Protein AF-A0A351V6R2-F1 (afdb_monomer_lite)

Radius of gyration: 13.78 Å; chains: 1; bounding box: 33×16×37 Å

pLDDT: mean 94.69, std 7.72, range [51.22, 98.56]

Structure (mmCIF, N/CA/C/O backbone):
data_AF-A0A351V6R2-F1
#
_entry.id   AF-A0A351V6R2-F1
#
loop_
_atom_site.group_PDB
_atom_site.id
_atom_site.type_symbol
_atom_site.label_atom_id
_atom_site.label_alt_id
_atom_site.label_comp_id
_atom_site.label_asym_id
_atom_site.label_entity_id
_atom_site.label_seq_id
_atom_site.pdbx_PDB_ins_code
_atom_site.Cartn_x
_atom_site.Cartn_y
_atom_site.Cartn_z
_atom_site.occupancy
_atom_site.B_iso_or_equiv
_atom_site.auth_seq_id
_atom_site.auth_comp_id
_atom_site.auth_asym_id
_atom_site.auth_atom_id
_atom_site.pdbx_PDB_model_num
ATOM 1 N N . VAL A 1 1 ? 1.450 9.046 15.493 1.00 51.22 1 VAL A N 1
ATOM 2 C CA . VAL A 1 1 ? 2.060 8.337 14.339 1.00 51.22 1 VAL A CA 1
ATOM 3 C C . VAL A 1 1 ? 0.964 7.556 13.623 1.00 51.22 1 VAL A C 1
ATOM 5 O O . VAL A 1 1 ? 0.298 6.773 14.283 1.00 51.22 1 VAL A O 1
ATOM 8 N N . LYS A 1 2 ? 0.716 7.792 12.326 1.00 73.88 2 LYS A N 1
ATOM 9 C CA . LYS A 1 2 ? -0.274 7.025 11.543 1.00 73.88 2 LYS A CA 1
ATOM 10 C C . LYS A 1 2 ? 0.407 5.765 10.988 1.00 73.88 2 LYS A C 1
ATOM 12 O O . LYS A 1 2 ? 1.128 5.864 10.001 1.00 73.88 2 LYS A O 1
ATOM 17 N N . ILE A 1 3 ? 0.231 4.618 11.652 1.00 90.19 3 ILE A N 1
ATOM 18 C CA . ILE A 1 3 ? 0.925 3.356 11.317 1.00 90.19 3 ILE A CA 1
ATOM 19 C C . ILE A 1 3 ? 0.704 2.928 9.859 1.00 90.19 3 ILE A C 1
ATOM 21 O O . ILE A 1 3 ? 1.660 2.582 9.173 1.00 90.19 3 ILE A O 1
ATOM 25 N N . LEU A 1 4 ? -0.531 3.062 9.362 1.00 94.69 4 LEU A N 1
ATOM 26 C CA . LEU A 1 4 ? -0.888 2.691 7.992 1.00 94.69 4 LEU A CA 1
ATOM 27 C C . LEU A 1 4 ? -0.185 3.559 6.943 1.00 94.69 4 LEU A C 1
ATOM 29 O O . LEU A 1 4 ? 0.271 3.029 5.942 1.00 94.69 4 LEU A O 1
ATOM 33 N N . GLY A 1 5 ? -0.038 4.867 7.182 1.00 95.50 5 GLY A N 1
ATOM 34 C CA . GLY A 1 5 ? 0.621 5.768 6.228 1.00 95.50 5 GLY A CA 1
ATOM 35 C C . GLY A 1 5 ? 2.078 5.376 5.980 1.00 95.50 5 GLY A C 1
ATOM 36 O O . GLY A 1 5 ? 2.466 5.137 4.843 1.00 95.50 5 GLY A O 1
ATOM 37 N N . LYS A 1 6 ? 2.852 5.192 7.060 1.00 95.75 6 LYS A N 1
ATOM 38 C CA . LYS A 1 6 ? 4.258 4.763 6.960 1.00 95.75 6 LYS A CA 1
ATOM 39 C C . LYS A 1 6 ? 4.407 3.389 6.305 1.00 95.75 6 LYS A C 1
ATOM 41 O O . LYS A 1 6 ? 5.331 3.178 5.527 1.00 95.75 6 LYS A O 1
ATOM 46 N N . ALA A 1 7 ? 3.507 2.455 6.618 1.00 96.62 7 ALA A N 1
ATOM 47 C CA . ALA A 1 7 ? 3.522 1.125 6.018 1.00 96.62 7 ALA A CA 1
ATOM 48 C C . ALA A 1 7 ? 3.233 1.178 4.507 1.00 96.62 7 ALA A C 1
ATOM 50 O O . ALA A 1 7 ? 3.931 0.532 3.729 1.00 96.62 7 ALA A O 1
ATOM 51 N N . ILE A 1 8 ? 2.252 1.986 4.087 1.00 97.56 8 ILE A N 1
ATOM 52 C CA . ILE A 1 8 ? 1.905 2.181 2.673 1.00 97.56 8 ILE A CA 1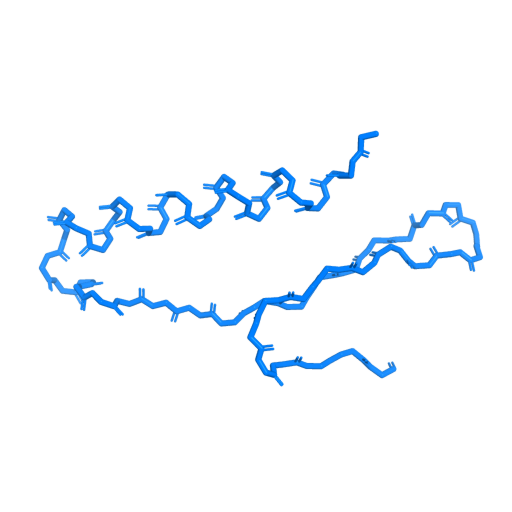
ATOM 53 C C . ILE A 1 8 ? 3.056 2.852 1.915 1.00 97.56 8 ILE A C 1
ATOM 55 O O . ILE A 1 8 ? 3.403 2.403 0.828 1.00 97.56 8 ILE A O 1
ATOM 59 N N . GLU A 1 9 ? 3.690 3.879 2.485 1.00 97.94 9 GLU A N 1
ATOM 60 C CA . GLU A 1 9 ? 4.854 4.543 1.880 1.00 97.94 9 GLU A CA 1
ATOM 61 C C . GLU A 1 9 ? 6.028 3.574 1.673 1.00 97.94 9 GLU A C 1
ATOM 63 O O . GLU A 1 9 ? 6.636 3.555 0.598 1.00 97.94 9 GLU A O 1
ATOM 68 N N . ALA A 1 10 ? 6.317 2.733 2.672 1.00 98.19 10 ALA A N 1
ATOM 69 C CA . ALA A 1 10 ? 7.360 1.715 2.580 1.00 98.19 10 ALA A CA 1
ATOM 70 C C . ALA A 1 10 ? 7.036 0.664 1.505 1.00 98.19 10 ALA A C 1
ATOM 72 O O . ALA A 1 10 ? 7.884 0.362 0.662 1.00 98.19 10 ALA A O 1
ATOM 73 N N . ALA A 1 11 ? 5.800 0.156 1.484 1.00 98.25 11 ALA A N 1
ATOM 74 C CA . ALA A 1 11 ? 5.352 -0.811 0.485 1.00 98.25 11 ALA A CA 1
ATOM 75 C C . ALA A 1 11 ? 5.399 -0.227 -0.937 1.00 98.25 11 ALA A C 1
ATOM 77 O O . ALA A 1 11 ? 5.930 -0.862 -1.847 1.00 98.25 11 ALA A O 1
ATOM 78 N N . ASN A 1 12 ? 4.914 1.004 -1.126 1.00 98.44 12 ASN A N 1
ATOM 79 C CA . ASN A 1 12 ? 4.939 1.686 -2.419 1.00 98.44 12 ASN A CA 1
ATOM 80 C C . ASN A 1 12 ? 6.372 1.919 -2.917 1.00 98.44 12 ASN A C 1
ATOM 82 O O . ASN A 1 12 ? 6.657 1.706 -4.094 1.00 98.44 12 ASN A O 1
ATOM 86 N N . SER A 1 13 ? 7.287 2.304 -2.024 1.00 98.50 13 SER A N 1
ATOM 87 C CA . SER A 1 13 ? 8.703 2.471 -2.369 1.00 98.50 13 SER A CA 1
ATOM 88 C C . SER A 1 13 ? 9.324 1.152 -2.836 1.00 98.50 13 SER A C 1
ATOM 90 O O . SER A 1 13 ? 9.997 1.126 -3.865 1.00 98.50 13 SER A O 1
ATOM 92 N N . HIS A 1 14 ? 9.035 0.046 -2.140 1.00 98.38 14 HIS A N 1
ATOM 93 C CA . HIS A 1 14 ? 9.522 -1.281 -2.517 1.00 98.38 14 HIS A CA 1
ATOM 94 C C . HIS A 1 14 ? 8.960 -1.756 -3.866 1.00 98.38 14 HIS A C 1
ATOM 96 O O . HIS A 1 14 ? 9.715 -2.207 -4.726 1.00 98.38 14 HIS A O 1
ATOM 102 N N . ILE A 1 15 ? 7.649 -1.601 -4.089 1.00 98.31 15 ILE A N 1
ATOM 103 C CA . ILE A 1 15 ? 6.996 -1.940 -5.363 1.00 98.31 15 ILE A CA 1
ATOM 104 C C . ILE A 1 15 ? 7.588 -1.115 -6.505 1.00 98.31 15 ILE A C 1
ATOM 106 O O . ILE A 1 15 ? 7.903 -1.664 -7.559 1.00 98.31 15 ILE A O 1
ATOM 110 N N . ARG A 1 16 ? 7.779 0.193 -6.298 1.00 98.31 16 ARG A N 1
ATOM 111 C CA . ARG A 1 16 ? 8.362 1.075 -7.310 1.00 98.31 16 ARG A CA 1
ATOM 112 C C . ARG A 1 16 ? 9.793 0.677 -7.654 1.00 98.31 16 ARG A C 1
ATOM 114 O O . ARG A 1 16 ? 10.125 0.652 -8.834 1.00 98.31 16 ARG A O 1
ATOM 121 N N . GLN A 1 17 ? 10.609 0.346 -6.655 1.00 98.56 17 GLN A N 1
ATOM 122 C CA . GLN A 1 17 ? 11.964 -0.156 -6.873 1.00 98.56 17 GLN A CA 1
ATOM 123 C C . GLN A 1 17 ? 11.938 -1.439 -7.716 1.00 98.56 17 GLN A C 1
ATOM 125 O O . GLN A 1 17 ? 12.578 -1.499 -8.763 1.00 98.56 17 GLN A O 1
ATOM 130 N N . LYS A 1 18 ? 11.120 -2.423 -7.328 1.00 98.44 18 LYS A N 1
ATOM 131 C CA . LYS A 1 18 ? 10.962 -3.683 -8.066 1.00 98.44 18 LYS A CA 1
ATOM 132 C C . LYS A 1 18 ? 10.498 -3.483 -9.507 1.00 98.44 18 LYS A C 1
ATOM 134 O O . LYS A 1 18 ? 11.057 -4.083 -10.418 1.00 98.44 18 LYS A O 1
ATOM 139 N N . ALA A 1 19 ? 9.539 -2.586 -9.726 1.00 98.44 19 ALA A N 1
ATOM 140 C CA . ALA A 1 19 ? 9.057 -2.232 -11.058 1.00 98.44 19 ALA A CA 1
ATOM 141 C C . ALA A 1 19 ? 10.122 -1.533 -11.929 1.00 98.44 19 ALA A C 1
ATOM 143 O O . ALA A 1 19 ? 9.988 -1.503 -13.151 1.00 98.44 19 ALA A O 1
ATOM 144 N N . MET A 1 20 ? 11.157 -0.935 -11.331 1.00 97.75 20 MET A N 1
ATOM 145 C CA . MET A 1 20 ? 12.283 -0.339 -12.061 1.00 97.75 20 MET A CA 1
ATOM 146 C C . MET A 1 20 ? 13.397 -1.352 -12.351 1.00 97.75 20 MET A C 1
ATOM 148 O O . MET A 1 20 ? 14.038 -1.254 -13.394 1.00 97.75 20 MET A O 1
ATOM 152 N N . GLU A 1 21 ? 13.629 -2.303 -11.445 1.00 98.38 21 GLU A N 1
ATOM 153 C CA . GLU A 1 21 ? 14.703 -3.301 -11.547 1.00 98.38 21 GLU A CA 1
ATOM 154 C C . GLU A 1 21 ? 14.326 -4.496 -12.437 1.00 98.38 21 GLU A C 1
ATOM 156 O O . GLU A 1 21 ? 15.159 -5.000 -13.189 1.00 98.38 21 GLU A O 1
ATOM 161 N N . GLU A 1 22 ? 13.072 -4.949 -12.383 1.00 98.44 22 GLU A N 1
ATOM 162 C CA . GLU A 1 22 ? 12.614 -6.156 -13.071 1.00 98.44 22 GLU A CA 1
ATOM 163 C C . GLU A 1 22 ? 11.755 -5.794 -14.290 1.00 98.44 22 GLU A C 1
ATOM 165 O O . GLU A 1 22 ? 10.658 -5.247 -14.173 1.00 98.44 22 GLU A O 1
ATOM 170 N N . THR A 1 23 ? 12.232 -6.130 -15.495 1.00 98.12 23 THR A N 1
ATOM 171 C CA . THR A 1 23 ? 11.564 -5.723 -16.749 1.00 98.12 23 THR A CA 1
ATOM 172 C C . THR A 1 23 ? 10.137 -6.272 -16.865 1.00 98.12 23 THR A C 1
ATOM 174 O O . THR A 1 23 ? 9.263 -5.584 -17.389 1.00 98.12 23 THR A O 1
ATOM 177 N N . CYS A 1 24 ? 9.874 -7.475 -16.344 1.00 98.25 24 CYS A N 1
ATOM 178 C CA . CYS A 1 24 ? 8.536 -8.078 -16.333 1.00 98.25 24 CYS A CA 1
ATOM 179 C C . CYS A 1 24 ? 7.546 -7.373 -15.389 1.00 98.25 24 CYS A C 1
ATOM 181 O O . CYS A 1 24 ? 6.342 -7.554 -15.539 1.00 98.25 24 CYS A O 1
ATOM 183 N N . LEU A 1 25 ? 8.036 -6.555 -14.453 1.00 98.19 25 LEU A N 1
ATOM 184 C CA . LEU A 1 25 ? 7.232 -5.794 -13.496 1.00 98.19 25 LEU A CA 1
ATOM 185 C C . LEU A 1 25 ? 7.109 -4.312 -13.885 1.00 98.19 25 LEU A C 1
ATOM 187 O O . LEU A 1 25 ? 6.555 -3.510 -13.129 1.00 98.19 25 LEU A O 1
ATOM 191 N N . ARG A 1 26 ? 7.636 -3.910 -15.050 1.00 97.94 26 ARG A N 1
ATOM 192 C CA . ARG A 1 26 ? 7.743 -2.496 -15.417 1.00 97.94 26 ARG A CA 1
ATOM 193 C C . ARG A 1 26 ? 6.379 -1.822 -15.501 1.00 97.94 26 ARG A C 1
ATOM 195 O O . ARG A 1 26 ? 5.540 -2.181 -16.320 1.00 97.94 26 ARG A O 1
ATOM 202 N N . GLY A 1 27 ? 6.201 -0.785 -14.685 1.00 96.88 27 GLY A N 1
ATOM 203 C CA . GLY A 1 27 ? 4.957 -0.018 -14.612 1.00 96.88 27 GLY A CA 1
ATOM 204 C C . GLY A 1 27 ? 3.848 -0.682 -13.793 1.00 96.88 27 GLY A C 1
ATOM 205 O O . GLY A 1 27 ? 2.744 -0.145 -13.766 1.00 96.88 27 GLY A O 1
ATOM 206 N N . MET A 1 28 ? 4.117 -1.808 -13.120 1.00 98.00 28 MET A N 1
ATOM 207 C CA . MET A 1 28 ? 3.123 -2.442 -12.257 1.00 98.00 28 MET A CA 1
ATOM 208 C C . MET A 1 28 ? 2.731 -1.541 -11.080 1.00 98.00 28 MET A C 1
ATOM 210 O O . MET A 1 28 ? 3.528 -0.751 -10.570 1.00 98.00 28 MET A O 1
ATOM 214 N N . GLY A 1 29 ? 1.505 -1.727 -10.605 1.00 97.31 29 GLY A N 1
ATOM 215 C CA . GLY A 1 29 ? 0.968 -1.065 -9.428 1.00 97.31 29 GLY A CA 1
ATOM 216 C C .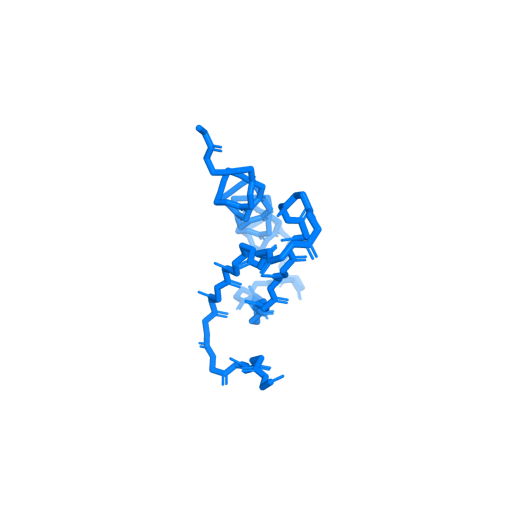 GLY A 1 29 ? -0.371 -1.679 -9.040 1.00 97.31 29 GLY A C 1
ATOM 217 O O . GLY A 1 29 ? -0.949 -2.463 -9.791 1.00 97.31 29 GLY A O 1
ATOM 218 N N . THR A 1 30 ? -0.858 -1.333 -7.855 1.00 97.94 30 THR A N 1
ATOM 219 C CA . THR A 1 30 ? -2.177 -1.754 -7.379 1.00 97.94 30 THR A CA 1
ATOM 220 C C . THR A 1 30 ? -2.777 -0.683 -6.477 1.00 97.94 30 THR A C 1
ATOM 222 O O . THR A 1 30 ? -2.055 0.142 -5.913 1.00 97.94 30 THR A O 1
ATOM 225 N N . THR A 1 31 ? -4.098 -0.699 -6.335 1.00 98.38 31 THR A N 1
ATOM 226 C CA . THR A 1 31 ? -4.798 0.086 -5.312 1.00 98.38 31 THR A CA 1
ATOM 227 C C . THR A 1 31 ? -4.664 -0.582 -3.946 1.00 98.38 31 THR A C 1
ATOM 229 O O . THR A 1 31 ? -4.482 -1.798 -3.866 1.00 98.38 31 THR A O 1
ATOM 232 N N . VAL A 1 32 ? -4.827 0.177 -2.863 1.00 98.12 32 VAL A N 1
ATOM 233 C CA . VAL A 1 32 ? -4.964 -0.403 -1.523 1.00 98.12 32 VAL A CA 1
ATOM 234 C C . VAL A 1 32 ? -5.964 0.385 -0.691 1.00 98.12 32 VAL A C 1
ATOM 236 O O . VAL A 1 32 ? -5.887 1.607 -0.585 1.00 98.12 32 VAL A O 1
ATOM 239 N N . VAL A 1 33 ? -6.877 -0.342 -0.058 1.00 98.19 33 VAL A N 1
ATOM 240 C CA . VAL A 1 33 ? -7.714 0.146 1.036 1.00 98.19 33 VAL A CA 1
ATOM 241 C C . VAL A 1 33 ? -7.347 -0.680 2.254 1.00 98.19 33 VAL A C 1
ATOM 243 O O . VAL A 1 33 ? -7.415 -1.907 2.217 1.00 98.19 33 VAL A O 1
ATOM 246 N N . ALA A 1 34 ? -6.941 -0.019 3.330 1.00 96.88 34 ALA A N 1
ATOM 247 C CA . ALA A 1 34 ? -6.588 -0.675 4.577 1.00 96.88 34 ALA A CA 1
ATOM 248 C C . ALA A 1 34 ? -7.269 0.025 5.745 1.00 96.88 34 ALA A C 1
ATOM 250 O O . ALA A 1 34 ? -7.358 1.254 5.783 1.00 96.88 34 ALA A O 1
ATOM 251 N N . ALA A 1 35 ? -7.703 -0.762 6.723 1.00 95.12 35 ALA A N 1
ATOM 252 C CA . ALA A 1 35 ? -8.220 -0.244 7.971 1.00 95.12 35 ALA A CA 1
ATOM 253 C C . ALA A 1 35 ? -7.632 -1.003 9.161 1.00 95.12 35 ALA A C 1
ATOM 255 O O . ALA A 1 35 ? -7.329 -2.191 9.075 1.00 95.12 35 ALA A O 1
ATOM 256 N N . THR A 1 36 ? -7.460 -0.307 10.279 1.00 92.56 36 THR A N 1
ATOM 257 C CA . THR A 1 36 ? -7.085 -0.910 11.558 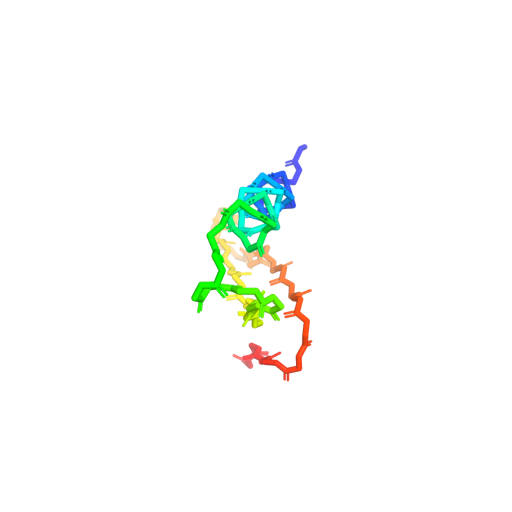1.00 92.56 36 THR A CA 1
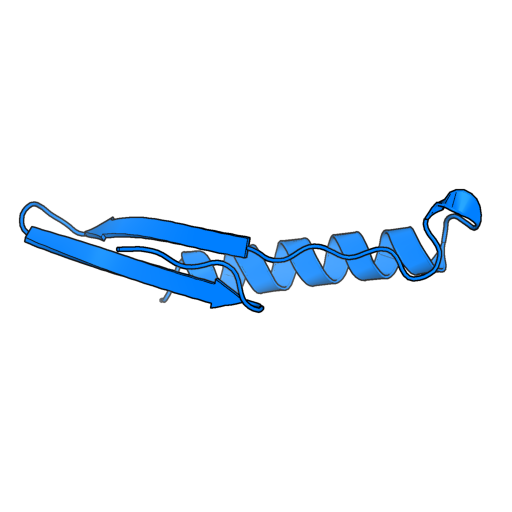ATOM 258 C C . THR A 1 36 ? -8.018 -0.410 12.650 1.00 92.56 36 THR A C 1
ATOM 260 O O . THR A 1 36 ? -8.390 0.769 12.671 1.00 92.56 36 THR A O 1
ATOM 263 N N . CYS A 1 37 ? -8.414 -1.307 13.548 1.00 91.88 37 CYS A N 1
ATOM 264 C CA . CYS A 1 37 ? -9.253 -0.964 14.685 1.00 91.88 37 CYS A CA 1
ATOM 265 C C . CYS A 1 37 ? -8.407 -0.237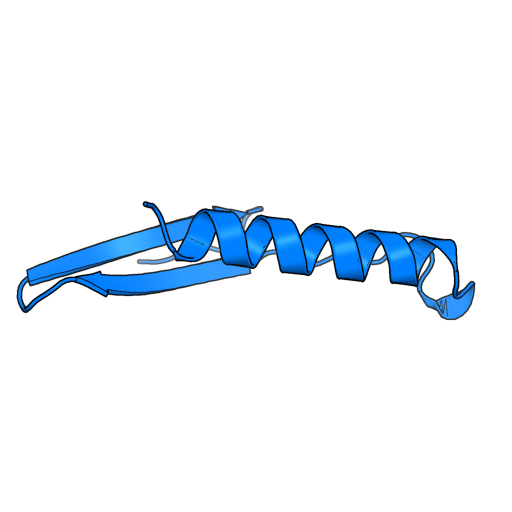 15.734 1.00 91.88 37 CYS A C 1
ATOM 267 O O . CYS A 1 37 ? -7.450 -0.783 16.285 1.00 91.88 37 CYS A O 1
ATOM 269 N N . LEU A 1 38 ? -8.757 1.016 16.006 1.00 88.56 38 LEU A N 1
ATOM 270 C CA . LEU A 1 38 ? -8.201 1.802 17.093 1.00 88.56 38 LEU A CA 1
ATOM 271 C C . LEU A 1 38 ? -9.133 1.709 18.298 1.00 88.56 38 LEU A C 1
ATOM 273 O O . LEU A 1 38 ? -10.207 2.320 18.315 1.00 88.56 38 LEU A O 1
ATOM 277 N N . LYS A 1 39 ? -8.679 0.999 19.337 1.00 83.06 39 LYS A N 1
ATOM 278 C CA . LYS A 1 39 ? -9.509 0.688 20.513 1.00 83.06 39 LYS A CA 1
ATOM 279 C C . LYS A 1 39 ? -10.816 0.010 20.050 1.00 83.06 39 LYS A C 1
ATOM 281 O O . LYS A 1 39 ? -10.815 -0.677 19.033 1.00 83.06 39 LYS A O 1
ATOM 286 N N . ASP A 1 40 ? -11.924 0.241 20.751 1.00 80.12 40 ASP A N 1
ATOM 287 C CA . AS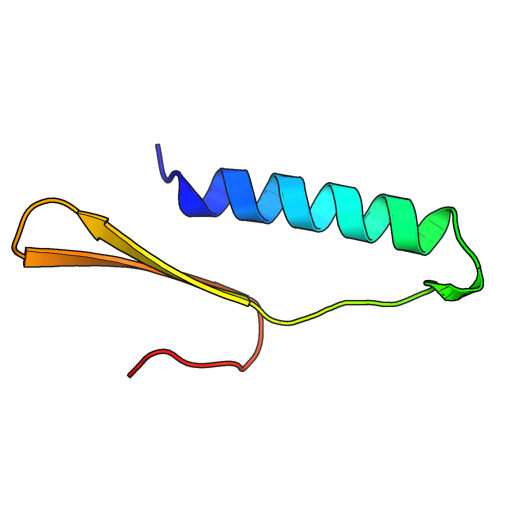P A 1 40 ? -13.168 -0.511 20.525 1.00 80.12 40 ASP A CA 1
ATOM 288 C C . ASP A 1 40 ? -14.161 0.158 19.561 1.00 80.12 40 ASP A C 1
ATOM 290 O O . ASP A 1 40 ? -15.196 -0.427 19.253 1.00 80.12 40 ASP A O 1
ATOM 294 N N . LYS A 1 41 ? -13.920 1.408 19.132 1.00 87.62 41 LYS A N 1
ATOM 295 C CA . LYS A 1 41 ? -14.955 2.213 18.441 1.00 87.62 41 LYS A CA 1
ATOM 296 C C . LYS A 1 41 ? -14.505 2.961 17.192 1.00 87.62 41 LYS A C 1
ATOM 298 O O . LYS A 1 41 ? -15.343 3.572 16.537 1.00 87.62 41 LYS A O 1
ATOM 303 N N . TYR A 1 42 ? -13.216 2.953 16.862 1.00 90.25 42 TYR A N 1
ATOM 304 C CA . TYR A 1 42 ? -12.702 3.722 15.731 1.00 90.25 42 TYR A CA 1
ATOM 305 C C . TYR A 1 42 ? -12.007 2.817 14.723 1.00 90.25 42 TYR A C 1
ATOM 307 O O . TYR A 1 42 ? -11.184 1.984 15.088 1.00 90.25 42 TYR A O 1
ATOM 315 N N . LEU A 1 43 ? -12.284 3.038 13.442 1.00 93.12 43 LEU A N 1
ATOM 316 C CA . LEU A 1 43 ? -11.493 2.507 12.338 1.00 93.12 43 LEU A CA 1
ATOM 317 C C . LEU A 1 43 ? -10.580 3.618 11.823 1.00 93.12 43 LEU A C 1
ATOM 319 O O . LEU A 1 43 ? -11.045 4.671 11.389 1.00 93.12 43 LEU A O 1
ATOM 323 N N . ALA A 1 44 ? -9.271 3.390 11.871 1.00 92.75 44 ALA A N 1
ATOM 324 C CA . ALA A 1 44 ? -8.327 4.203 11.121 1.00 92.75 44 ALA A CA 1
ATOM 325 C C . ALA A 1 44 ? -8.198 3.624 9.719 1.00 92.75 44 ALA A C 1
ATOM 327 O O . ALA A 1 44 ? -7.769 2.484 9.574 1.00 92.75 44 ALA A O 1
ATOM 328 N N . VAL A 1 45 ? -8.545 4.423 8.712 1.00 94.94 45 VAL A N 1
ATOM 329 C CA . VAL A 1 45 ? -8.595 4.009 7.307 1.00 94.94 45 VAL A CA 1
ATOM 330 C C . VAL A 1 45 ? -7.535 4.755 6.500 1.00 94.94 45 VAL A C 1
ATOM 332 O O . VAL A 1 45 ? -7.274 5.937 6.737 1.00 94.94 45 VAL A O 1
ATOM 335 N N . ALA A 1 46 ? -6.935 4.066 5.535 1.00 96.88 46 ALA A N 1
ATOM 336 C CA . ALA A 1 46 ? -6.088 4.639 4.501 1.00 96.88 46 ALA A CA 1
ATOM 337 C C . ALA A 1 46 ? -6.504 4.079 3.134 1.00 96.88 46 ALA A C 1
ATOM 339 O O . ALA A 1 46 ? -6.732 2.876 3.004 1.00 96.88 46 ALA A O 1
ATOM 340 N N . ASN A 1 47 ? -6.604 4.954 2.132 1.00 97.88 47 ASN A N 1
ATOM 341 C CA . ASN A 1 47 ? -6.989 4.596 0.770 1.00 97.88 47 ASN A CA 1
ATOM 342 C C . ASN A 1 47 ? -6.008 5.196 -0.245 1.00 97.88 47 ASN A C 1
ATOM 344 O O . ASN A 1 47 ? -5.677 6.381 -0.156 1.00 97.88 47 ASN A O 1
ATOM 348 N N . VAL A 1 48 ? -5.587 4.383 -1.212 1.00 98.31 48 VAL A N 1
ATOM 349 C CA . VAL A 1 48 ? -4.820 4.786 -2.392 1.00 98.31 48 VAL A CA 1
ATOM 350 C C . VAL A 1 48 ? -5.480 4.170 -3.622 1.00 98.31 48 VAL A C 1
ATOM 352 O O . VAL A 1 48 ? -5.497 2.948 -3.779 1.00 98.31 48 VAL A O 1
ATOM 355 N N . GLY A 1 49 ? -5.980 5.027 -4.509 1.00 98.06 49 GLY A N 1
ATOM 356 C CA . GLY A 1 49 ? -6.702 4.624 -5.713 1.00 98.06 49 GLY A CA 1
ATOM 357 C C . GLY A 1 49 ? -8.219 4.678 -5.538 1.00 98.06 49 GLY A C 1
ATOM 358 O O . GLY A 1 49 ? -8.742 5.453 -4.736 1.00 98.06 49 GLY A O 1
ATOM 359 N N . ASP A 1 50 ? -8.920 3.880 -6.333 1.00 98.31 50 ASP A N 1
ATOM 360 C CA . ASP A 1 50 ? -10.373 3.921 -6.520 1.00 98.31 50 ASP A CA 1
ATOM 361 C C . ASP A 1 50 ? -11.141 2.768 -5.847 1.00 98.31 50 ASP A C 1
ATOM 363 O O . ASP A 1 50 ? -12.376 2.790 -5.829 1.00 98.31 50 ASP A O 1
ATOM 367 N N . SER A 1 51 ? -10.435 1.819 -5.220 1.00 98.25 51 SER A N 1
ATOM 368 C CA . SER A 1 51 ? -11.010 0.858 -4.265 1.00 98.25 51 SER A CA 1
ATOM 369 C C . SER A 1 51 ? -11.689 1.571 -3.079 1.00 98.25 51 SER A C 1
ATOM 371 O O . SER A 1 51 ? -11.384 2.725 -2.769 1.00 98.25 51 SER A O 1
ATOM 373 N N . ARG A 1 52 ? -12.645 0.908 -2.403 1.00 97.94 52 ARG A N 1
ATOM 374 C CA . ARG A 1 52 ? -13.503 1.544 -1.379 1.00 97.94 52 ARG A CA 1
ATOM 375 C C . ARG A 1 52 ? -13.719 0.676 -0.137 1.00 97.94 52 ARG A C 1
ATOM 377 O O . ARG A 1 52 ? -13.780 -0.544 -0.236 1.00 97.94 52 ARG A O 1
ATOM 384 N N . LEU A 1 53 ? -13.877 1.334 1.012 1.00 96.31 53 LEU A N 1
ATOM 385 C CA . LEU A 1 53 ? -14.385 0.765 2.264 1.00 96.31 53 LEU A CA 1
ATOM 386 C C . LEU A 1 53 ? -15.790 1.339 2.490 1.00 96.31 53 LEU A C 1
ATOM 388 O O . LEU A 1 53 ? -15.948 2.559 2.397 1.00 96.31 53 LEU A O 1
ATOM 392 N N . TYR A 1 54 ? -16.766 0.480 2.773 1.00 95.44 54 TYR A N 1
ATOM 393 C CA . TYR A 1 54 ? -18.139 0.850 3.127 1.00 95.44 54 TYR A CA 1
ATOM 394 C C . TYR A 1 54 ? -18.447 0.411 4.555 1.00 95.44 54 TYR A C 1
ATOM 396 O O . TYR A 1 54 ? -17.941 -0.666 4.945 1.00 95.44 54 TYR A O 1
#

Foldseek 3Di:
DQPVVVVVVVVVVVLVVCLVPPVVSPPDDDWDWDWDDDPPDDIDIDTDDDDDDD

Secondary structure (DSSP, 8-state):
--HHHHHHHHHHHHHHHHHHH-GGGTT----EEEEEEETTTEEEEEEESS----

Sequence (54 aa):
VKILGKAIEAANSHIRQKAMEETCLRGMGTTVVAATCLKDKYLAVANVGDSRLY